Protein AF-Q94721-F1 (afdb_monomer_lite)

InterPro domains:
  IPR002895 Paramecium surface antigen [SM00639] (104-163)

Secondary structure (DSSP, 8-state):
-HHHHHHHHHHHTTS-------TT-----GGG--SHHHHHHTT-EEEPP-SSS--EEE---S--------GGGGS-HHHHTTSTTEEEETTEEEE---GGG---SSHHHHHHH-TTEEE-SSSEEE---GGGS-HHHHTTSBPTT-SSBPEEETTEEEPPPHHHHTTSS--

Organism: Paramecium tetraurelia (NCBI:txid5888)

Foldseek 3Di:
DPVVVVVVVVVVVVPPPPPPDDPVVLPPFQQPDQDPVVLVVSPWDWAPDDPPGRIGTGHPPDDDPPPPDPPQQPDDLVCLQLDPQWFQDPSGIDGDPFFQVAFDQAQVVSSSGHLQWGHPRTTIHGFAAQQPDFPVCQQPTAHRSGPHGFDDDPGGTHHDDPVRVVVVVPD

pLDDT: mean 81.47, std 16.0, range [34.72, 97.12]

Structure (mmCIF, N/CA/C/O backbone):
data_AF-Q94721-F1
#
_entry.id   AF-Q94721-F1
#
loop_
_atom_site.group_PDB
_atom_site.id
_atom_site.type_symbol
_atom_site.label_atom_id
_atom_site.label_alt_id
_atom_site.label_comp_id
_atom_site.label_asym_id
_atom_site.label_entity_id
_atom_site.label_seq_id
_atom_site.pdbx_PDB_ins_code
_atom_site.Cartn_x
_atom_site.Cartn_y
_atom_site.Cartn_z
_atom_site.occupancy
_atom_site.B_iso_or_equiv
_atom_site.auth_seq_id
_atom_site.auth_comp_id
_atom_site.auth_asym_id
_atom_site.auth_atom_id
_atom_site.pdbx_PDB_model_num
ATOM 1 N N . MET A 1 1 ? 2.576 -11.030 101.557 1.00 55.69 1 MET A N 1
ATOM 2 C CA . MET A 1 1 ? 2.086 -9.924 100.699 1.00 55.69 1 MET A CA 1
ATOM 3 C C . MET A 1 1 ? 2.673 -9.936 99.279 1.00 55.69 1 MET A C 1
ATOM 5 O O . MET A 1 1 ? 1.994 -9.484 98.377 1.00 55.69 1 MET A O 1
ATOM 9 N N . GLN A 1 2 ? 3.867 -10.503 99.051 1.00 60.81 2 GLN A N 1
ATOM 10 C CA . GLN A 1 2 ? 4.591 -10.482 97.762 1.00 60.81 2 GLN A CA 1
ATOM 11 C C . GLN A 1 2 ? 3.982 -11.358 96.637 1.00 60.81 2 GLN A C 1
ATOM 13 O O . GLN A 1 2 ? 3.992 -10.969 95.475 1.00 60.81 2 GLN A O 1
ATOM 18 N N . ILE A 1 3 ? 3.374 -12.507 96.967 1.00 69.31 3 ILE A N 1
ATOM 19 C CA . ILE A 1 3 ? 2.834 -13.464 95.970 1.00 69.31 3 ILE A CA 1
ATOM 20 C C . ILE A 1 3 ? 1.601 -12.922 95.220 1.00 69.31 3 ILE A C 1
ATOM 22 O O . ILE A 1 3 ? 1.417 -13.204 94.040 1.00 69.31 3 ILE A O 1
ATOM 26 N N . LYS A 1 4 ? 0.775 -12.093 95.876 1.00 63.53 4 LYS A N 1
ATOM 27 C CA . LYS A 1 4 ? -0.429 -11.497 95.266 1.00 63.53 4 LYS A CA 1
ATOM 28 C C . LYS A 1 4 ? -0.077 -10.467 94.185 1.00 63.53 4 LYS A C 1
ATOM 30 O O . LYS A 1 4 ? -0.755 -10.406 93.167 1.00 63.53 4 LYS A O 1
ATOM 35 N N . TYR A 1 5 ? 1.006 -9.710 94.382 1.00 71.44 5 TYR A N 1
ATOM 36 C CA . TYR A 1 5 ? 1.511 -8.759 93.387 1.00 71.44 5 TYR A CA 1
ATOM 37 C C . TYR A 1 5 ? 2.197 -9.468 92.213 1.00 71.44 5 TYR A C 1
ATOM 39 O O . TYR A 1 5 ? 2.009 -9.053 91.077 1.00 71.44 5 TYR A O 1
ATOM 47 N N . LEU A 1 6 ? 2.896 -10.582 92.459 1.00 67.00 6 LEU A N 1
ATOM 48 C CA . LEU A 1 6 ? 3.470 -11.429 91.403 1.00 67.00 6 LEU A CA 1
ATOM 49 C C . LEU A 1 6 ? 2.401 -12.023 90.469 1.00 67.00 6 LEU A C 1
ATOM 51 O O . LEU A 1 6 ? 2.595 -12.026 89.257 1.00 67.00 6 LEU A O 1
ATOM 55 N N . LEU A 1 7 ? 1.255 -12.452 91.011 1.00 69.31 7 LEU A N 1
ATOM 56 C CA . LEU A 1 7 ? 0.124 -12.947 90.211 1.00 69.31 7 LEU A CA 1
ATOM 57 C C . LEU A 1 7 ? -0.613 -11.832 89.449 1.00 69.31 7 LEU A C 1
ATOM 59 O O . LEU A 1 7 ? -1.117 -12.060 88.354 1.00 69.31 7 LEU A O 1
ATOM 63 N N . LEU A 1 8 ? -0.671 -10.617 90.001 1.00 66.12 8 LEU A N 1
ATOM 64 C CA . LEU A 1 8 ? -1.240 -9.459 89.302 1.00 66.12 8 LEU A CA 1
ATOM 65 C C . LEU A 1 8 ? -0.346 -9.002 88.143 1.00 66.12 8 LEU A C 1
ATOM 67 O O . LEU A 1 8 ? -0.851 -8.708 87.063 1.00 66.12 8 LEU A O 1
ATOM 71 N N . ILE A 1 9 ? 0.975 -8.999 88.339 1.00 66.50 9 ILE A N 1
ATOM 72 C CA . ILE A 1 9 ? 1.941 -8.637 87.295 1.00 66.50 9 ILE A CA 1
ATOM 73 C C . ILE A 1 9 ? 1.925 -9.673 86.160 1.00 66.50 9 ILE A C 1
ATOM 75 O O . ILE A 1 9 ? 1.923 -9.279 84.995 1.00 66.50 9 ILE A O 1
ATOM 79 N N . SER A 1 10 ? 1.828 -10.976 86.460 1.00 65.12 10 SER A N 1
ATOM 80 C CA . SER A 1 10 ? 1.723 -12.007 85.416 1.00 65.12 10 SER A CA 1
ATOM 81 C C . SER A 1 10 ? 0.415 -11.923 84.621 1.00 65.12 10 SER A C 1
ATOM 83 O O . SER A 1 10 ? 0.432 -12.143 83.412 1.00 65.12 10 SER A O 1
ATOM 85 N N . LEU A 1 11 ? -0.699 -11.537 85.255 1.00 64.75 11 LEU A N 1
ATOM 86 C CA . LEU A 1 11 ? -1.979 -11.335 84.570 1.00 64.75 11 LEU A CA 1
ATOM 87 C C . LEU A 1 11 ? -1.938 -10.118 83.625 1.00 64.75 11 LEU A C 1
ATOM 89 O O . LEU A 1 11 ? -2.421 -10.200 82.498 1.00 64.75 11 LEU A O 1
ATOM 93 N N . LEU A 1 12 ? -1.292 -9.020 84.035 1.00 60.00 12 LEU A N 1
ATOM 94 C CA . LEU A 1 12 ? -1.123 -7.806 83.220 1.00 60.00 12 LEU A CA 1
ATOM 95 C C . LEU A 1 12 ? -0.243 -8.020 81.973 1.00 60.00 12 LEU A C 1
ATOM 97 O O . LEU A 1 12 ? -0.491 -7.402 80.939 1.00 60.00 12 LEU A O 1
ATOM 101 N N . LEU A 1 13 ? 0.737 -8.927 82.032 1.00 58.22 13 LEU A N 1
ATOM 102 C CA . LEU A 1 13 ? 1.619 -9.267 80.904 1.00 58.22 13 LEU A CA 1
ATOM 103 C C . LEU A 1 13 ? 0.941 -10.109 79.806 1.00 58.22 13 LEU A C 1
ATOM 105 O O . LEU A 1 13 ? 1.470 -10.195 78.702 1.00 58.22 13 LEU A O 1
ATOM 109 N N . THR A 1 14 ? -0.228 -10.704 80.067 1.00 57.22 14 THR A N 1
ATOM 110 C CA . THR A 1 14 ? -0.954 -11.501 79.054 1.00 57.22 14 THR A CA 1
ATOM 111 C C . THR A 1 14 ? -1.821 -10.670 78.101 1.00 57.22 14 THR A C 1
ATOM 113 O O . THR A 1 14 ? -2.282 -11.192 77.090 1.00 57.22 14 THR A O 1
ATOM 116 N N . ILE A 1 15 ? -2.013 -9.372 78.372 1.00 55.84 15 ILE A N 1
ATOM 117 C CA . ILE A 1 15 ? -2.955 -8.510 77.630 1.00 55.84 15 ILE A CA 1
ATOM 118 C C . ILE A 1 15 ? -2.287 -7.819 76.420 1.00 55.84 15 ILE A C 1
ATOM 120 O O . ILE A 1 15 ? -2.963 -7.239 75.578 1.00 55.84 15 ILE A O 1
ATOM 124 N N . THR A 1 16 ? -0.963 -7.910 76.260 1.00 51.28 16 THR A N 1
ATOM 125 C CA . THR A 1 16 ? -0.222 -7.236 75.173 1.00 51.28 16 THR A CA 1
ATOM 126 C C . THR A 1 16 ? 0.129 -8.146 73.994 1.00 51.28 16 THR A C 1
ATOM 128 O O . THR A 1 16 ? 1.121 -7.909 73.302 1.00 51.28 16 THR A O 1
ATOM 131 N N . GLN A 1 17 ? -0.690 -9.163 73.706 1.00 54.41 17 GLN A N 1
ATOM 132 C CA . GLN A 1 17 ? -0.606 -9.857 72.418 1.00 54.41 17 GLN A CA 1
ATOM 133 C C . GLN A 1 17 ? -1.115 -8.928 71.309 1.00 54.41 17 GLN A C 1
ATOM 135 O O . GLN A 1 17 ? -2.284 -8.912 70.941 1.00 54.41 17 GLN A O 1
ATOM 140 N N . GLN A 1 18 ? -0.208 -8.108 70.795 1.00 57.88 18 GLN A N 1
ATOM 141 C CA . GLN A 1 18 ? -0.384 -7.380 69.550 1.00 57.88 18 GLN A CA 1
ATOM 142 C C . GLN A 1 18 ? -0.395 -8.410 68.419 1.00 57.88 18 GLN A C 1
ATOM 144 O O . GLN A 1 18 ? 0.633 -8.990 68.076 1.00 57.88 18 GLN A O 1
ATOM 149 N N . VAL A 1 19 ? -1.587 -8.676 67.884 1.00 59.78 19 VAL A N 1
ATOM 150 C CA . VAL A 1 19 ? -1.763 -9.495 66.686 1.00 59.78 19 VAL A CA 1
ATOM 151 C C . VAL A 1 19 ? -1.142 -8.720 65.528 1.00 59.78 19 VAL A C 1
ATOM 153 O O . VAL A 1 19 ? -1.705 -7.738 65.047 1.00 59.78 19 VAL A O 1
ATOM 156 N N . THR A 1 20 ? 0.051 -9.117 65.100 1.00 50.72 20 THR A N 1
ATOM 157 C CA . THR A 1 20 ? 0.644 -8.606 63.864 1.00 50.72 20 THR A CA 1
ATOM 158 C C . THR A 1 20 ? -0.099 -9.217 62.689 1.00 50.72 20 THR A C 1
ATOM 160 O O . THR A 1 20 ? 0.171 -10.352 62.306 1.00 50.72 20 THR A O 1
ATOM 163 N N . VAL A 1 21 ? -1.042 -8.459 62.132 1.00 52.16 21 VAL A N 1
ATOM 164 C CA . VAL A 1 21 ? -1.655 -8.762 60.837 1.00 52.16 21 VAL A CA 1
ATOM 165 C C . VAL A 1 21 ? -0.620 -8.437 59.767 1.00 52.16 21 VAL A C 1
ATOM 167 O O . VAL A 1 21 ? -0.226 -7.283 59.578 1.00 52.16 21 VAL A O 1
ATOM 170 N N . THR A 1 22 ? -0.110 -9.465 59.103 1.00 46.59 22 THR A N 1
ATOM 171 C CA . THR A 1 22 ? 0.775 -9.287 57.956 1.00 46.59 22 THR A CA 1
ATOM 172 C C . THR A 1 22 ? -0.020 -8.680 56.804 1.00 46.59 22 THR A C 1
ATOM 174 O O . THR A 1 22 ? -1.128 -9.109 56.517 1.00 46.59 22 THR A O 1
ATOM 177 N N . LYS A 1 23 ? 0.560 -7.720 56.071 1.00 48.09 23 LYS A N 1
ATOM 178 C CA . LYS A 1 23 ? -0.051 -7.065 54.889 1.00 48.09 23 LYS A CA 1
ATOM 179 C C . LYS A 1 23 ? -0.497 -8.045 53.779 1.00 48.09 23 LYS A C 1
ATOM 181 O O . LYS A 1 23 ? -1.114 -7.624 52.810 1.00 48.09 23 LYS A O 1
ATOM 186 N N . ASN A 1 24 ? -0.161 -9.329 53.914 1.00 50.28 24 ASN A N 1
ATOM 187 C CA . ASN A 1 24 ? -0.566 -10.409 53.025 1.00 50.28 24 ASN A CA 1
ATOM 188 C C . ASN A 1 24 ? -1.923 -11.039 53.388 1.00 50.28 24 ASN A C 1
ATOM 190 O O . ASN A 1 24 ? -2.438 -11.809 52.584 1.00 50.28 24 ASN A O 1
ATOM 194 N N . ASP A 1 25 ? -2.538 -10.664 54.516 1.00 53.41 25 ASP A N 1
ATOM 195 C CA . ASP A 1 25 ? -3.944 -10.957 54.844 1.00 53.41 25 ASP A CA 1
ATOM 196 C C . ASP A 1 25 ? -4.888 -10.049 54.035 1.00 53.41 25 ASP A C 1
ATOM 198 O O . ASP A 1 25 ? -5.835 -9.445 54.545 1.00 53.41 25 ASP A O 1
ATOM 202 N N . THR A 1 26 ? -4.586 -9.889 52.747 1.00 58.41 26 THR A N 1
ATOM 203 C CA . THR A 1 26 ? -5.463 -9.199 51.809 1.00 58.41 26 THR A CA 1
ATOM 204 C C . THR A 1 26 ? -6.780 -9.955 51.833 1.00 58.41 26 THR A C 1
ATOM 206 O O . THR A 1 26 ? -6.790 -11.169 51.628 1.00 58.41 26 THR A O 1
ATOM 209 N N . CYS A 1 27 ? -7.882 -9.262 52.120 1.00 61.66 27 CYS A N 1
ATOM 210 C CA . CYS A 1 27 ? -9.217 -9.832 52.000 1.00 61.66 27 CYS A CA 1
ATOM 211 C C . CYS A 1 27 ? -9.437 -10.228 50.536 1.00 61.66 27 CYS A C 1
ATOM 213 O O . CYS A 1 27 ? -9.893 -9.434 49.720 1.00 61.66 27 CYS A O 1
ATOM 215 N N . ASP A 1 28 ? -9.060 -11.460 50.205 1.00 68.75 28 ASP A N 1
ATOM 216 C CA . ASP A 1 28 ? -9.192 -12.044 48.873 1.00 68.75 28 ASP A CA 1
ATOM 217 C C . ASP A 1 28 ? -10.653 -12.432 48.582 1.00 68.75 28 ASP A C 1
ATOM 219 O O . ASP A 1 28 ? -11.024 -12.799 47.470 1.00 68.75 28 ASP A O 1
ATOM 223 N N . ASP A 1 29 ? -11.515 -12.313 49.586 1.00 79.62 29 ASP A N 1
ATOM 224 C CA . ASP A 1 29 ? -12.949 -12.466 49.458 1.00 79.62 29 ASP A CA 1
ATOM 225 C C . ASP A 1 29 ? -13.641 -11.098 49.489 1.00 79.62 29 ASP A C 1
ATOM 227 O O . ASP A 1 29 ? -13.966 -10.550 50.545 1.00 79.62 29 ASP A O 1
ATOM 231 N N . CYS A 1 30 ? -13.899 -10.556 48.296 1.00 81.00 30 CYS A N 1
ATOM 232 C CA . CYS A 1 30 ? -14.617 -9.296 48.120 1.00 81.00 30 CYS A CA 1
ATOM 233 C C . CYS A 1 30 ? -16.035 -9.315 48.721 1.00 81.00 30 CYS A C 1
ATOM 235 O O . CYS A 1 30 ? -16.592 -8.245 48.962 1.00 81.00 30 CYS A O 1
ATOM 237 N N . THR A 1 31 ? -16.628 -10.488 48.987 1.00 81.19 31 THR A N 1
ATOM 238 C CA . THR A 1 31 ? -17.995 -10.579 49.534 1.00 81.19 31 THR A CA 1
ATOM 239 C C . THR A 1 31 ? -18.101 -10.073 50.974 1.00 81.19 31 THR A C 1
ATOM 241 O O . THR A 1 31 ? -19.197 -9.766 51.445 1.00 81.19 31 THR A O 1
ATOM 244 N N . GLN A 1 32 ? -16.968 -9.918 51.665 1.00 82.25 32 GLN A N 1
ATOM 245 C CA . GLN A 1 32 ? -16.925 -9.402 53.032 1.00 82.25 32 GLN A CA 1
ATOM 246 C C . GLN A 1 32 ? -17.096 -7.876 53.108 1.00 82.25 32 GLN A C 1
ATOM 248 O O . GLN A 1 32 ? -17.463 -7.348 54.162 1.00 82.25 32 GLN A O 1
ATOM 253 N N . PHE A 1 33 ? -16.885 -7.150 52.004 1.00 84.12 33 PHE A N 1
ATOM 254 C CA . PHE A 1 33 ? -17.029 -5.696 51.984 1.00 84.12 33 PHE A CA 1
ATOM 255 C C . PHE A 1 33 ? -18.498 -5.279 51.888 1.00 84.12 33 PHE A C 1
ATOM 257 O O . PHE A 1 33 ? -19.177 -5.512 50.889 1.00 84.12 33 PHE A O 1
ATOM 264 N N . LYS A 1 34 ? -18.974 -4.589 52.929 1.00 83.94 34 LYS A N 1
ATOM 265 C CA . LYS A 1 34 ? -20.341 -4.041 53.015 1.00 83.94 34 LYS A CA 1
ATOM 266 C C . LYS A 1 34 ? -20.431 -2.558 52.648 1.00 83.94 34 LYS A C 1
ATOM 268 O O . LYS A 1 34 ? -21.508 -1.974 52.737 1.00 83.94 34 LYS A O 1
ATOM 273 N N . SER A 1 35 ? -19.312 -1.944 52.264 1.00 85.06 35 SER A N 1
ATOM 274 C CA . SER A 1 35 ? -19.231 -0.536 51.883 1.00 85.06 35 SER A CA 1
ATOM 275 C C . SER A 1 35 ? -18.633 -0.383 50.479 1.00 85.06 35 SER A C 1
ATOM 277 O O . SER A 1 35 ? -17.740 -1.132 50.073 1.00 85.06 35 SER A O 1
ATOM 279 N N . SER A 1 36 ? -19.115 0.620 49.738 1.00 83.94 36 SER A N 1
ATOM 280 C CA . SER A 1 36 ? -18.619 0.931 48.391 1.00 83.94 36 SER A CA 1
ATOM 281 C C . SER A 1 36 ? -17.166 1.412 48.404 1.00 83.94 36 SER A C 1
ATOM 283 O O . SER A 1 36 ? -16.405 1.091 47.491 1.00 83.94 36 SER A O 1
ATOM 285 N N . SER A 1 37 ? -16.764 2.165 49.435 1.00 84.12 37 SER A N 1
ATOM 286 C CA . SER A 1 37 ? -15.400 2.694 49.546 1.00 84.12 37 SER A CA 1
ATOM 287 C C . SER A 1 37 ? -14.381 1.581 49.747 1.00 84.12 37 SER A C 1
ATOM 289 O O . SER A 1 37 ? -13.359 1.563 49.061 1.00 84.12 37 SER A O 1
ATOM 291 N N . ASP A 1 38 ? -14.676 0.635 50.638 1.00 82.75 38 ASP A N 1
ATOM 292 C CA . ASP A 1 38 ? -13.752 -0.453 50.950 1.00 82.75 38 ASP A CA 1
ATOM 293 C C . ASP A 1 38 ? -13.674 -1.406 49.758 1.00 82.75 38 ASP A C 1
ATOM 295 O O . ASP A 1 38 ? -12.585 -1.706 49.283 1.00 82.75 38 ASP A O 1
ATOM 299 N N . CYS A 1 39 ? -14.820 -1.750 49.162 1.00 84.12 39 CYS A N 1
ATOM 300 C CA . CYS A 1 39 ? -14.877 -2.583 47.962 1.00 84.12 39 CYS A CA 1
ATOM 301 C C . CYS A 1 39 ? -13.962 -2.067 46.833 1.00 84.12 39 CYS A C 1
ATOM 303 O O . CYS A 1 39 ? -13.171 -2.820 46.263 1.00 84.12 39 CYS A O 1
ATOM 305 N N . LYS A 1 40 ? -14.017 -0.760 46.546 1.00 84.00 40 LYS A N 1
ATOM 306 C CA . LYS A 1 40 ? -13.194 -0.133 45.499 1.00 84.00 40 LYS A CA 1
ATOM 307 C C . LYS A 1 40 ? -11.713 -0.060 45.878 1.00 84.00 40 LYS A C 1
ATOM 309 O O . LYS A 1 40 ? -10.858 -0.220 45.011 1.00 84.00 40 LYS A O 1
ATOM 314 N N . SER A 1 41 ? -11.405 0.150 47.158 1.00 81.50 41 SER A N 1
ATOM 315 C CA . SER A 1 41 ? -10.026 0.282 47.655 1.00 81.50 41 SER A CA 1
ATOM 316 C C . SER A 1 41 ? -9.221 -1.018 47.547 1.00 81.50 41 SER A C 1
ATOM 318 O O . SER A 1 41 ? -7.997 -0.971 47.458 1.00 81.50 41 SER A O 1
ATOM 320 N N . PHE A 1 42 ? -9.904 -2.165 47.504 1.00 77.94 42 PHE A N 1
ATOM 321 C CA . PHE A 1 42 ? -9.299 -3.493 47.369 1.00 77.94 42 PHE A CA 1
ATOM 322 C C . PHE A 1 42 ? -9.436 -4.092 45.955 1.00 77.94 42 PHE A C 1
ATOM 324 O O . PHE A 1 42 ? -9.221 -5.286 45.766 1.00 77.94 42 PHE A O 1
ATOM 331 N N . GLY A 1 43 ? -9.760 -3.275 44.942 1.00 75.19 43 GLY A N 1
ATOM 332 C CA . GLY A 1 43 ? -9.785 -3.707 43.535 1.00 75.19 43 GLY A CA 1
ATOM 333 C C . GLY A 1 43 ? -10.976 -4.596 43.153 1.00 75.19 43 GLY A C 1
ATOM 334 O O . GLY A 1 43 ? -10.937 -5.268 42.122 1.00 75.19 43 GLY A O 1
ATOM 335 N N . CYS A 1 44 ? -12.032 -4.604 43.968 1.00 85.62 44 CYS A N 1
ATOM 336 C CA . CYS A 1 44 ? -13.283 -5.311 43.710 1.00 85.62 44 CYS A CA 1
ATOM 337 C C . CYS A 1 44 ? -14.306 -4.402 42.999 1.00 85.62 44 CYS A C 1
ATOM 339 O O . CYS A 1 44 ? -14.146 -3.180 42.932 1.00 85.62 44 CYS A O 1
ATOM 341 N N . THR A 1 45 ? -15.403 -4.989 42.510 1.00 86.56 45 THR A N 1
ATOM 342 C CA . THR A 1 45 ? -16.505 -4.246 41.877 1.00 86.56 45 THR A CA 1
ATOM 343 C C . THR A 1 45 ? -17.705 -4.138 42.820 1.00 86.56 45 THR A C 1
ATOM 345 O O . THR A 1 45 ? -18.177 -5.143 43.355 1.00 86.56 45 THR A O 1
ATOM 348 N N . TRP A 1 46 ? -18.213 -2.913 43.006 1.00 87.06 46 TRP A N 1
ATOM 349 C CA . TRP A 1 46 ? -19.398 -2.617 43.820 1.00 87.06 46 TRP A CA 1
ATOM 350 C C . TRP A 1 46 ? -20.668 -2.591 42.964 1.00 87.06 46 TRP A C 1
ATOM 352 O O . TRP A 1 46 ? -20.726 -1.882 41.960 1.00 87.06 46 TRP A O 1
ATOM 362 N N . THR A 1 47 ? -21.696 -3.314 43.398 1.00 87.00 47 THR A N 1
ATOM 363 C CA . THR A 1 47 ? -23.056 -3.273 42.851 1.00 87.00 47 THR A CA 1
ATOM 364 C C . THR A 1 47 ? -23.927 -2.426 43.770 1.00 87.00 47 THR A C 1
ATOM 366 O O . THR A 1 47 ? -24.021 -2.699 44.968 1.00 87.00 47 THR A O 1
ATOM 369 N N . GLU A 1 48 ? -24.560 -1.387 43.223 1.00 84.31 48 GLU A N 1
ATOM 370 C CA . GLU A 1 48 ? -25.370 -0.461 44.016 1.00 84.31 48 GLU A CA 1
ATOM 371 C C . GLU A 1 48 ? -26.640 -1.108 44.580 1.00 84.31 48 GLU A C 1
ATOM 373 O O . GLU A 1 48 ? -27.223 -2.031 44.008 1.00 84.31 48 GLU A O 1
ATOM 378 N N . LYS A 1 49 ? -27.089 -0.577 45.719 1.00 82.38 49 LYS A N 1
ATOM 379 C CA . LYS A 1 49 ? -28.347 -0.966 46.358 1.00 82.38 49 LYS A CA 1
ATOM 380 C C . LYS A 1 49 ? -29.531 -0.619 45.446 1.00 82.38 49 LYS A C 1
ATOM 382 O O . LYS A 1 49 ? -29.638 0.511 44.976 1.00 82.38 49 LYS A O 1
ATOM 387 N N . THR A 1 50 ? -30.474 -1.546 45.286 1.00 74.88 50 THR A N 1
ATOM 388 C CA . THR A 1 50 ? -31.793 -1.256 44.697 1.00 74.88 50 THR A CA 1
ATOM 389 C C . THR A 1 50 ? -32.857 -1.128 45.796 1.00 74.88 50 THR A C 1
ATOM 391 O O . THR A 1 50 ? -32.583 -1.313 46.984 1.00 74.88 50 THR A O 1
ATOM 394 N N . THR A 1 51 ? -34.107 -0.835 45.433 1.00 66.88 51 THR A N 1
ATOM 395 C CA . THR A 1 51 ? -35.233 -0.792 46.387 1.00 66.88 51 THR A CA 1
ATOM 396 C C . THR A 1 51 ? -35.497 -2.131 47.088 1.00 66.88 51 THR A C 1
ATOM 398 O O . THR A 1 51 ? -36.123 -2.137 48.144 1.00 66.88 51 THR A O 1
ATOM 401 N N . THR A 1 52 ? -35.001 -3.249 46.546 1.00 66.38 52 THR A N 1
ATOM 402 C CA . THR A 1 52 ? -35.258 -4.613 47.048 1.00 66.38 52 THR A CA 1
ATOM 403 C C . THR A 1 52 ? -33.998 -5.413 47.387 1.00 66.38 52 THR A C 1
ATOM 405 O O . THR A 1 52 ? -34.100 -6.460 48.020 1.00 66.38 52 THR A O 1
ATOM 408 N N . THR A 1 53 ? -32.804 -4.933 47.033 1.00 67.00 53 THR A N 1
ATOM 409 C CA . THR A 1 53 ? -31.531 -5.632 47.287 1.00 67.00 53 THR A CA 1
ATOM 410 C C . THR A 1 53 ? -30.496 -4.691 47.884 1.00 67.00 53 THR A C 1
ATOM 412 O O . THR A 1 53 ? -30.323 -3.575 47.404 1.00 67.00 53 THR A O 1
ATOM 415 N N . GLN A 1 54 ? -29.803 -5.141 48.936 1.00 75.81 54 GLN A N 1
ATOM 416 C CA . GLN A 1 54 ? -28.648 -4.432 49.499 1.00 75.81 54 GLN A CA 1
ATOM 417 C C . GLN A 1 54 ? -27.507 -4.381 48.470 1.00 75.81 54 GLN A C 1
ATOM 419 O O . GLN A 1 54 ? -27.377 -5.295 47.659 1.00 75.81 54 GLN A O 1
ATOM 424 N N . GLY A 1 55 ? -26.699 -3.316 48.502 1.00 82.38 55 GLY A N 1
ATOM 425 C CA . GLY A 1 55 ? -25.503 -3.230 47.662 1.00 82.38 55 GLY A CA 1
ATOM 426 C C . GLY A 1 55 ? -24.507 -4.331 48.030 1.00 82.38 55 GLY A C 1
ATOM 427 O O . GLY A 1 55 ? -24.430 -4.729 49.195 1.00 82.38 55 GLY A O 1
ATOM 428 N N . SER A 1 56 ? -23.783 -4.846 47.044 1.00 86.62 56 SER A N 1
ATOM 429 C CA . SER A 1 56 ? -22.897 -5.999 47.214 1.00 86.62 56 SER A CA 1
ATOM 430 C C . SER A 1 56 ? -21.564 -5.793 46.506 1.00 86.62 56 SER A C 1
ATOM 432 O O . SER A 1 56 ? -21.476 -5.114 45.484 1.00 86.62 56 SER A O 1
ATOM 434 N N . CYS A 1 57 ? -20.509 -6.383 47.060 1.00 87.25 57 CYS A N 1
ATOM 435 C CA . CYS A 1 57 ? -19.166 -6.340 46.503 1.00 87.25 57 CYS A CA 1
ATOM 436 C C . CYS A 1 57 ? -18.755 -7.729 46.008 1.00 87.25 57 CYS A C 1
ATOM 438 O O . CYS A 1 57 ? -18.997 -8.729 46.685 1.00 87.25 57 CYS A O 1
ATOM 440 N N . ALA A 1 58 ? -18.131 -7.802 44.834 1.00 85.50 58 ALA A N 1
ATOM 441 C CA . ALA A 1 58 ? -17.661 -9.060 44.263 1.00 85.50 58 ALA A CA 1
ATOM 442 C C . ALA A 1 58 ? -16.322 -8.888 43.541 1.00 85.50 58 ALA A C 1
ATOM 444 O O . ALA A 1 58 ? -15.987 -7.807 43.046 1.00 85.50 58 ALA A O 1
ATOM 445 N N . LYS A 1 59 ? -15.560 -9.985 43.458 1.00 80.38 59 LYS A N 1
ATOM 446 C CA . LYS A 1 59 ? -14.391 -10.058 42.581 1.00 80.38 59 LYS A CA 1
ATOM 447 C C . LYS A 1 59 ? -14.839 -9.900 41.138 1.00 80.38 59 LYS A C 1
ATOM 449 O O . LYS A 1 59 ? -15.843 -10.476 40.723 1.00 80.38 59 LYS A O 1
ATOM 454 N N . THR A 1 60 ? -14.051 -9.170 40.365 1.00 66.44 60 THR A N 1
ATOM 455 C CA . THR A 1 60 ? -14.217 -9.086 38.918 1.00 66.44 60 THR A CA 1
ATOM 456 C C . THR A 1 60 ? -13.894 -10.455 38.313 1.00 66.44 60 THR A C 1
ATOM 458 O O . THR A 1 60 ? -12.732 -10.804 38.136 1.00 66.44 60 THR A O 1
ATOM 461 N N . THR A 1 61 ? -14.917 -11.271 38.052 1.00 61.22 61 THR A N 1
ATOM 462 C CA . THR A 1 61 ? -14.771 -12.609 37.445 1.00 61.22 61 THR A CA 1
ATOM 463 C C . THR A 1 61 ? -14.630 -12.555 35.929 1.00 61.22 61 THR A C 1
ATOM 465 O O . THR A 1 61 ? -14.226 -13.538 35.310 1.00 61.22 61 THR A O 1
ATOM 468 N N . THR A 1 62 ? -14.925 -11.404 35.330 1.00 55.25 62 THR A N 1
ATOM 469 C CA . THR A 1 62 ? -14.817 -11.182 33.894 1.00 55.25 62 THR A CA 1
ATOM 470 C C . THR A 1 62 ? -13.579 -10.333 33.633 1.00 55.25 62 THR A C 1
ATOM 472 O O . THR A 1 62 ? -13.590 -9.148 33.973 1.00 55.25 62 THR A O 1
ATOM 475 N N . PRO A 1 63 ? -12.509 -10.886 33.031 1.00 57.53 63 PRO A N 1
ATOM 476 C CA . PRO A 1 63 ? -11.470 -10.051 32.448 1.00 57.53 63 PRO A CA 1
ATOM 477 C C . PRO A 1 63 ? -12.148 -8.985 31.578 1.00 57.53 63 PRO A C 1
ATOM 479 O O . PRO A 1 63 ? -13.116 -9.322 30.882 1.00 57.53 63 PRO A O 1
ATOM 482 N N . PRO A 1 64 ? -11.703 -7.715 31.607 1.00 58.34 64 PRO A N 1
ATOM 483 C CA . PRO A 1 64 ? -12.196 -6.739 30.647 1.00 58.34 64 PRO A CA 1
ATOM 484 C C . PRO A 1 64 ? -12.066 -7.354 29.247 1.00 58.34 64 PRO A C 1
ATOM 486 O O . PRO A 1 64 ? -11.067 -8.039 28.999 1.00 58.34 64 PRO A O 1
ATOM 489 N N . PRO A 1 65 ? -13.057 -7.182 28.352 1.00 54.44 65 PRO A N 1
ATOM 490 C CA . PRO A 1 65 ? -12.944 -7.698 27.000 1.00 54.44 65 PRO A CA 1
ATOM 491 C C . PRO A 1 65 ? -11.653 -7.137 26.414 1.00 54.44 65 PRO A C 1
ATOM 493 O O . PRO A 1 65 ? -11.526 -5.931 26.204 1.00 54.44 65 PRO A O 1
ATOM 496 N N . ILE A 1 66 ? -10.666 -8.011 26.217 1.00 54.16 66 ILE A N 1
ATOM 497 C CA . ILE A 1 66 ? -9.450 -7.648 25.511 1.00 54.16 66 ILE A CA 1
ATOM 498 C C . ILE A 1 66 ? -9.926 -7.397 24.088 1.00 54.16 66 ILE A C 1
ATOM 500 O O . ILE A 1 66 ? -10.215 -8.333 23.344 1.00 54.16 66 ILE A O 1
ATOM 504 N N . ALA A 1 67 ? -10.083 -6.126 23.730 1.00 56.41 67 ALA A N 1
ATOM 505 C CA . ALA A 1 67 ? -10.246 -5.740 22.347 1.00 56.41 67 ALA A CA 1
ATOM 506 C C . ALA A 1 67 ? -8.929 -6.100 21.655 1.00 56.41 67 ALA A C 1
ATOM 508 O O . ALA A 1 67 ? -7.954 -5.355 21.731 1.00 56.41 67 ALA A O 1
ATOM 509 N N . ILE A 1 68 ? -8.868 -7.287 21.050 1.00 59.44 68 ILE A N 1
ATOM 510 C CA . ILE A 1 68 ? -7.752 -7.669 20.191 1.00 59.44 68 ILE A CA 1
ATOM 511 C C . ILE A 1 68 ? -7.928 -6.874 18.900 1.00 59.44 68 ILE A C 1
ATOM 513 O O . ILE A 1 68 ? -8.507 -7.355 17.928 1.00 59.44 68 ILE A O 1
ATOM 517 N N . THR A 1 69 ? -7.493 -5.619 18.915 1.00 63.81 69 THR A N 1
ATOM 518 C CA . THR A 1 69 ? -7.373 -4.813 17.706 1.00 63.81 69 THR A CA 1
ATOM 519 C C . THR A 1 69 ? -6.251 -5.408 16.869 1.00 63.81 69 THR A C 1
ATOM 521 O O . THR A 1 69 ? -5.115 -5.561 17.329 1.00 63.81 69 THR A O 1
ATOM 524 N N . ARG A 1 70 ? -6.557 -5.808 15.631 1.00 82.06 70 ARG A N 1
ATOM 525 C CA . ARG A 1 70 ? -5.501 -6.276 14.727 1.00 82.06 70 ARG A CA 1
ATOM 526 C C . ARG A 1 70 ? -4.658 -5.069 14.340 1.00 82.06 70 ARG A C 1
ATOM 528 O O . ARG A 1 70 ? -5.208 -4.030 14.001 1.00 82.06 70 ARG A O 1
ATOM 535 N N . TYR A 1 71 ? -3.336 -5.220 14.337 1.00 90.75 71 TYR A N 1
ATOM 536 C CA . TYR A 1 71 ? -2.384 -4.138 14.049 1.00 90.75 71 TYR A CA 1
ATOM 537 C C . TYR A 1 71 ? -2.780 -3.252 12.851 1.00 90.75 71 TYR A C 1
ATOM 539 O O . TYR A 1 71 ? -2.779 -2.033 12.962 1.00 90.75 71 TYR A O 1
ATOM 547 N N . CYS A 1 72 ? -3.181 -3.841 11.721 1.00 93.69 72 CYS A N 1
ATOM 548 C CA . CYS A 1 72 ? -3.548 -3.060 10.536 1.00 93.69 72 CYS A CA 1
ATOM 549 C C . CYS A 1 72 ? -4.847 -2.256 10.699 1.00 93.69 72 CYS A C 1
ATOM 551 O O . CYS A 1 72 ? -4.986 -1.210 10.078 1.00 93.69 72 CYS A O 1
ATOM 553 N N . GLU A 1 73 ? -5.770 -2.680 11.562 1.00 91.12 73 GLU A N 1
ATOM 554 C CA . GLU A 1 73 ? -7.025 -1.958 11.818 1.00 91.12 73 GLU A CA 1
ATOM 555 C C . GLU A 1 73 ? -6.786 -0.643 12.579 1.00 91.12 73 GLU A C 1
ATOM 557 O O . GLU A 1 73 ? -7.632 0.246 12.546 1.00 91.12 73 GLU A O 1
ATOM 562 N N . THR A 1 74 ? -5.628 -0.489 13.234 1.00 92.31 74 THR A N 1
ATOM 563 C CA . THR A 1 74 ? -5.238 0.759 13.908 1.00 92.31 74 THR A CA 1
ATOM 564 C C . THR A 1 74 ? -4.498 1.734 12.989 1.00 92.31 74 THR A C 1
ATOM 566 O O . THR A 1 74 ? -4.128 2.821 13.425 1.00 92.31 74 THR A O 1
ATOM 569 N N . ILE A 1 75 ? -4.223 1.350 11.740 1.00 94.25 75 ILE A N 1
ATOM 570 C CA . ILE A 1 75 ? -3.484 2.173 10.780 1.00 94.25 75 ILE A CA 1
ATOM 571 C C . ILE A 1 75 ? -4.462 3.048 10.000 1.00 94.25 75 ILE A C 1
ATOM 573 O O . ILE A 1 75 ? -5.459 2.568 9.462 1.00 94.25 75 ILE A O 1
ATOM 577 N N . GLU A 1 76 ? -4.148 4.339 9.884 1.00 94.50 76 GLU A N 1
ATOM 578 C CA . GLU A 1 76 ? -4.915 5.241 9.029 1.00 94.50 76 GLU A CA 1
ATOM 579 C C . GLU A 1 76 ? -4.934 4.746 7.579 1.00 94.50 76 GLU A C 1
ATOM 581 O O . GLU A 1 76 ? -3.915 4.338 7.016 1.00 94.50 76 GLU A O 1
ATOM 586 N N . THR A 1 77 ? -6.099 4.847 6.942 1.00 92.94 77 THR A N 1
ATOM 587 C CA . THR A 1 77 ? -6.329 4.354 5.573 1.00 92.94 77 THR A CA 1
ATOM 588 C C . THR A 1 77 ? -5.307 4.910 4.570 1.00 92.94 77 THR A C 1
ATOM 590 O O . THR A 1 77 ? -4.834 4.188 3.696 1.00 92.94 77 THR A O 1
ATOM 593 N N . THR A 1 78 ? -4.898 6.170 4.743 1.00 94.06 78 THR A N 1
ATOM 594 C CA . THR A 1 78 ? -3.898 6.883 3.924 1.00 94.06 78 THR A CA 1
ATOM 595 C C . THR A 1 78 ? -2.484 6.301 4.020 1.00 94.06 78 THR A C 1
ATOM 597 O O . THR A 1 78 ? -1.692 6.436 3.083 1.00 94.06 78 THR A O 1
ATOM 600 N N . ASN A 1 79 ? -2.163 5.649 5.138 1.00 94.81 79 ASN A N 1
ATOM 601 C CA . ASN A 1 79 ? -0.861 5.044 5.405 1.00 94.81 79 ASN A CA 1
ATOM 602 C C . ASN A 1 79 ? -0.868 3.528 5.205 1.00 94.81 79 ASN A C 1
ATOM 604 O O . ASN A 1 79 ? 0.197 2.940 5.055 1.00 94.81 79 ASN A O 1
ATOM 608 N N . CYS A 1 80 ? -2.043 2.900 5.130 1.00 95.62 80 CYS A N 1
ATOM 609 C CA . CYS A 1 80 ? -2.183 1.450 5.068 1.00 95.62 80 CYS A CA 1
ATOM 610 C C . CYS A 1 80 ? -1.320 0.787 3.987 1.00 95.62 80 CYS A C 1
ATOM 612 O O . CYS A 1 80 ? -0.510 -0.084 4.292 1.00 95.62 80 CYS A O 1
ATOM 614 N N . ALA A 1 81 ? -1.430 1.253 2.739 1.00 95.06 81 ALA A N 1
ATOM 615 C CA . ALA A 1 81 ? -0.674 0.697 1.620 1.00 95.06 81 ALA A CA 1
ATOM 616 C C . ALA A 1 81 ? 0.844 0.911 1.748 1.00 95.06 81 ALA A C 1
ATOM 618 O O . ALA A 1 81 ? 1.610 0.247 1.062 1.00 95.06 81 ALA A O 1
ATOM 619 N N . LYS A 1 82 ? 1.293 1.826 2.617 1.00 93.88 82 LYS A N 1
ATOM 620 C CA . LYS A 1 82 ? 2.707 2.123 2.905 1.00 93.88 82 LYS A CA 1
ATOM 621 C C . LYS A 1 82 ? 3.215 1.389 4.151 1.00 93.88 82 LYS A C 1
ATOM 623 O O . LYS A 1 82 ? 4.422 1.348 4.385 1.00 93.88 82 LYS A O 1
ATOM 628 N N . THR A 1 83 ? 2.320 0.804 4.942 1.00 94.19 83 THR A N 1
ATOM 629 C CA . THR A 1 83 ? 2.660 0.107 6.181 1.00 94.19 83 THR A CA 1
ATOM 630 C C . THR A 1 83 ? 3.013 -1.345 5.892 1.00 94.19 83 THR A C 1
ATOM 632 O O . THR A 1 83 ? 2.282 -2.075 5.226 1.00 94.19 83 THR A O 1
ATOM 635 N N . PHE A 1 84 ? 4.167 -1.775 6.401 1.00 92.56 84 PHE A N 1
ATOM 636 C CA . PHE A 1 84 ? 4.627 -3.151 6.243 1.00 92.56 84 PHE A CA 1
ATOM 637 C C . PHE A 1 84 ? 3.633 -4.140 6.867 1.00 92.56 84 PHE A C 1
ATOM 639 O O . PHE A 1 84 ? 3.169 -3.938 7.986 1.00 92.56 84 PHE A O 1
ATOM 646 N N . GLY A 1 85 ? 3.324 -5.216 6.142 1.00 92.25 85 GLY A N 1
ATOM 647 C CA . GLY A 1 85 ? 2.390 -6.244 6.605 1.00 92.25 85 GLY A CA 1
ATOM 648 C C . GLY A 1 85 ? 0.911 -5.855 6.518 1.00 92.25 85 GLY A C 1
ATOM 649 O O . GLY A 1 85 ? 0.067 -6.652 6.928 1.00 92.25 85 GLY A O 1
ATOM 650 N N . CYS A 1 86 ? 0.578 -4.689 5.955 1.00 95.62 86 CYS A N 1
ATOM 651 C CA . CYS A 1 86 ? -0.802 -4.250 5.761 1.00 95.62 86 CYS A CA 1
ATOM 652 C C . CYS A 1 86 ? -1.173 -4.082 4.282 1.00 95.62 86 CYS A C 1
ATOM 654 O O . CYS A 1 86 ? -0.321 -3.884 3.412 1.00 95.62 86 CYS A O 1
ATOM 656 N N . ALA A 1 87 ? -2.471 -4.209 4.014 1.00 96.31 87 ALA A N 1
ATOM 657 C CA . ALA A 1 87 ? -3.077 -4.116 2.697 1.00 96.31 87 ALA A CA 1
ATOM 658 C C . ALA A 1 87 ? -4.353 -3.279 2.750 1.00 96.31 87 ALA A C 1
ATOM 660 O O . ALA A 1 87 ? -5.234 -3.528 3.581 1.00 96.31 87 ALA A O 1
ATOM 661 N N . LEU A 1 88 ? -4.466 -2.318 1.836 1.00 97.00 88 LEU A N 1
ATOM 662 C CA . LEU A 1 88 ? -5.682 -1.542 1.649 1.00 97.00 88 LEU A CA 1
ATOM 663 C C . LEU A 1 88 ? -6.612 -2.271 0.677 1.00 97.00 88 LEU A C 1
ATOM 665 O O . LEU A 1 88 ? -6.353 -2.335 -0.523 1.00 97.00 88 LEU A O 1
ATOM 669 N N . VAL A 1 89 ? -7.710 -2.810 1.199 1.00 94.88 89 VAL A N 1
ATOM 670 C CA . VAL A 1 89 ? -8.697 -3.568 0.423 1.00 94.88 89 VAL A CA 1
ATOM 671 C C . VAL A 1 89 ? -10.069 -2.973 0.694 1.00 94.88 89 VAL A C 1
ATOM 673 O O . VAL A 1 89 ? -10.492 -2.892 1.844 1.00 94.88 89 VAL A O 1
ATOM 676 N N . GLU A 1 90 ? -10.746 -2.506 -0.358 1.00 92.31 90 GLU A N 1
ATOM 677 C CA . GLU A 1 90 ? -12.101 -1.929 -0.266 1.00 92.31 90 GLU A CA 1
ATOM 678 C C . GLU A 1 90 ? -12.222 -0.808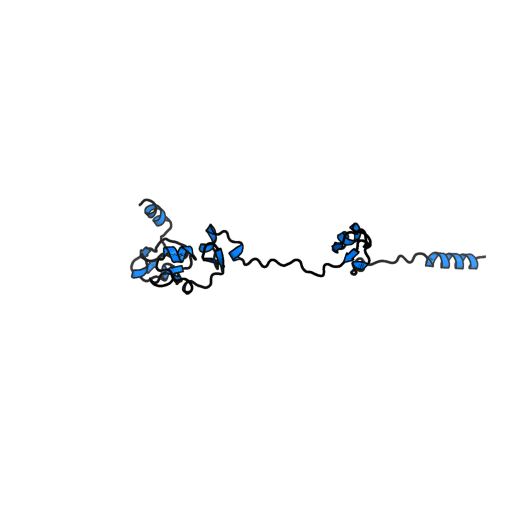 0.787 1.00 92.31 90 GLU A C 1
ATOM 680 O O . GLU A 1 90 ? -13.206 -0.703 1.518 1.00 92.31 90 GLU A O 1
ATOM 685 N N . GLY A 1 91 ? -11.184 0.027 0.901 1.00 92.50 91 GLY A N 1
ATOM 686 C CA . GLY A 1 91 ? -11.147 1.128 1.867 1.00 92.50 91 GLY A CA 1
ATOM 687 C C . GLY A 1 91 ? -10.858 0.705 3.311 1.00 92.50 91 GLY A C 1
ATOM 688 O O . GLY A 1 91 ? -10.895 1.550 4.201 1.00 92.50 91 GLY A O 1
ATOM 689 N N . LYS A 1 92 ? -10.552 -0.572 3.565 1.00 94.12 92 LYS A N 1
ATOM 690 C CA . LYS A 1 92 ? -10.188 -1.089 4.889 1.00 94.12 92 LYS A CA 1
ATOM 691 C C . LYS A 1 92 ? -8.725 -1.487 4.932 1.00 94.12 92 LYS A C 1
ATOM 693 O O . LYS A 1 92 ? -8.223 -2.145 4.020 1.00 94.12 92 LYS A O 1
ATOM 698 N N . CYS A 1 93 ? -8.058 -1.127 6.025 1.00 95.75 93 CYS A N 1
ATOM 699 C CA . CYS A 1 93 ? -6.709 -1.593 6.275 1.00 95.75 93 CYS A CA 1
ATOM 700 C C . CYS A 1 93 ? -6.733 -2.959 6.954 1.00 95.75 93 CYS A C 1
ATOM 702 O O . CYS A 1 93 ? -7.261 -3.122 8.052 1.00 95.75 93 CYS A O 1
ATOM 704 N N . THR A 1 94 ? -6.185 -3.954 6.270 1.00 94.25 94 THR A N 1
ATOM 705 C CA . THR A 1 94 ? -6.234 -5.357 6.683 1.00 94.25 94 THR A CA 1
ATOM 706 C C . THR A 1 94 ? -4.844 -5.973 6.647 1.00 94.25 94 THR A C 1
ATOM 708 O O . THR A 1 94 ? -3.892 -5.369 6.155 1.00 94.25 94 THR A O 1
ATOM 711 N N . HIS A 1 95 ? -4.707 -7.172 7.207 1.00 94.38 95 HIS A N 1
ATOM 712 C CA . HIS A 1 95 ? -3.450 -7.907 7.168 1.00 94.38 95 HIS A CA 1
ATOM 713 C C . HIS A 1 95 ? -3.097 -8.309 5.729 1.00 94.38 95 HIS A C 1
ATOM 715 O O . HIS A 1 95 ? -3.912 -8.896 5.020 1.00 94.38 95 HIS A O 1
ATOM 721 N N . PHE A 1 96 ? -1.861 -8.046 5.316 1.00 94.75 96 PHE A N 1
ATOM 722 C CA . PHE A 1 96 ? -1.369 -8.385 3.987 1.00 94.75 96 PHE A CA 1
ATOM 723 C C . PHE A 1 96 ? -1.123 -9.890 3.838 1.00 94.75 96 PHE A C 1
ATOM 725 O O . PHE A 1 96 ? -0.340 -10.484 4.573 1.00 94.75 96 PHE A O 1
ATOM 732 N N . THR A 1 97 ? -1.765 -10.512 2.851 1.00 92.38 97 THR A N 1
ATOM 733 C CA . THR A 1 97 ? -1.660 -11.957 2.576 1.00 92.38 97 THR A CA 1
ATOM 734 C C . THR A 1 97 ? -0.753 -12.298 1.388 1.00 92.38 97 THR A C 1
ATOM 736 O O . THR A 1 97 ? -0.746 -13.441 0.939 1.00 92.38 97 THR A O 1
ATOM 739 N N . GLY A 1 98 ? 0.012 -11.330 0.872 1.00 94.81 98 GLY A N 1
ATOM 740 C CA . GLY A 1 98 ? 0.833 -11.485 -0.333 1.00 94.81 98 GLY A CA 1
ATOM 741 C C . GLY A 1 98 ? 0.178 -10.903 -1.588 1.00 94.81 98 GLY A C 1
ATOM 742 O O . GLY A 1 98 ? -1.044 -10.820 -1.688 1.00 94.81 98 GLY A O 1
ATOM 743 N N . CYS A 1 99 ? 0.997 -10.490 -2.561 1.00 96.81 99 CYS A N 1
ATOM 744 C CA . CYS A 1 99 ? 0.515 -9.779 -3.748 1.00 96.81 99 CYS A CA 1
ATOM 745 C C . CYS A 1 99 ? -0.365 -10.637 -4.664 1.00 96.81 99 CYS A C 1
ATOM 747 O O . CYS A 1 99 ? -1.322 -10.125 -5.233 1.00 96.81 99 CYS A O 1
ATOM 749 N N . SER A 1 100 ? -0.102 -11.941 -4.762 1.00 95.62 100 SER A N 1
ATOM 750 C CA . SER A 1 100 ? -0.839 -12.855 -5.649 1.00 95.62 100 SER A CA 1
ATOM 751 C C . SER A 1 100 ? -2.327 -12.996 -5.316 1.00 95.62 100 SER A C 1
ATOM 753 O O . SER A 1 100 ? -3.086 -13.495 -6.145 1.00 95.62 100 SER A O 1
ATOM 755 N N . ALA A 1 101 ? -2.755 -12.542 -4.135 1.00 94.88 101 ALA A N 1
ATOM 756 C CA . ALA A 1 101 ? -4.156 -12.501 -3.731 1.00 94.88 101 ALA A CA 1
ATOM 757 C C . ALA A 1 101 ? -4.971 -11.413 -4.458 1.00 94.88 101 ALA A C 1
ATOM 759 O O . ALA A 1 101 ? -6.200 -11.433 -4.395 1.00 94.88 101 ALA A O 1
ATOM 760 N N . TYR A 1 102 ? -4.318 -10.464 -5.137 1.00 95.81 102 TYR A N 1
ATOM 761 C CA . TYR A 1 102 ? -4.976 -9.294 -5.713 1.00 95.81 102 TYR A CA 1
ATOM 762 C C . TYR A 1 102 ? -4.894 -9.284 -7.236 1.00 95.81 102 TYR A C 1
ATOM 764 O O . TYR A 1 102 ? -3.821 -9.178 -7.826 1.00 95.81 102 TYR A O 1
ATOM 772 N N . VAL A 1 103 ? -6.056 -9.315 -7.882 1.00 95.94 103 VAL A N 1
ATOM 773 C CA . VAL A 1 103 ? -6.161 -9.294 -9.343 1.00 95.94 103 VAL A CA 1
ATOM 774 C C . VAL A 1 103 ? -6.230 -7.845 -9.823 1.00 95.94 103 VAL A C 1
ATOM 776 O O . VAL A 1 103 ? -7.310 -7.268 -9.957 1.00 95.94 103 VAL A O 1
ATOM 779 N N . LYS A 1 104 ? -5.059 -7.240 -10.044 1.00 96.75 104 LYS A N 1
ATOM 780 C CA . LYS A 1 104 ? -4.912 -5.940 -10.713 1.00 96.75 104 LYS A CA 1
ATOM 781 C C . LYS A 1 104 ? -3.898 -6.034 -11.849 1.00 96.75 104 LYS A C 1
ATOM 783 O O . LYS A 1 104 ? -2.900 -6.751 -11.769 1.00 96.75 104 LYS A O 1
ATOM 788 N N . THR A 1 105 ? -4.158 -5.270 -12.900 1.00 96.06 105 THR A N 1
ATOM 789 C CA . THR A 1 105 ? -3.402 -5.305 -14.159 1.00 96.06 105 THR A CA 1
ATOM 790 C C . THR A 1 105 ? -2.477 -4.106 -14.341 1.00 96.06 105 THR A C 1
ATOM 792 O O . THR A 1 105 ? -1.746 -4.051 -15.324 1.00 96.06 105 THR A O 1
ATOM 795 N N . THR A 1 106 ? -2.477 -3.153 -13.403 1.00 95.44 106 THR A N 1
ATOM 796 C CA . THR A 1 106 ? -1.589 -1.985 -13.425 1.00 95.44 106 THR A CA 1
ATOM 797 C C . THR A 1 106 ? -0.709 -1.953 -12.177 1.00 95.44 106 THR A C 1
ATOM 799 O O . THR A 1 106 ? -1.112 -2.390 -11.096 1.00 95.44 106 THR A O 1
ATOM 802 N N . HIS A 1 107 ? 0.512 -1.426 -12.310 1.00 94.69 107 HIS A N 1
ATOM 803 C CA . HIS A 1 107 ? 1.420 -1.294 -11.169 1.00 94.69 107 HIS A CA 1
ATOM 804 C C . HIS A 1 107 ? 0.853 -0.358 -10.097 1.00 94.69 107 HIS A C 1
ATOM 806 O O . HIS A 1 107 ? 0.935 -0.680 -8.916 1.00 94.69 107 HIS A O 1
ATOM 812 N N . SER A 1 108 ? 0.239 0.760 -10.500 1.00 93.62 108 SER A N 1
ATOM 813 C CA . SER A 1 108 ? -0.357 1.730 -9.577 1.00 93.62 108 SER A CA 1
ATOM 814 C C . SER A 1 108 ? -1.472 1.116 -8.736 1.00 93.62 108 SER A C 1
ATOM 816 O O . SER A 1 108 ? -1.524 1.363 -7.534 1.00 93.62 108 SER A O 1
ATOM 818 N N . ASP A 1 109 ? -2.320 0.272 -9.328 1.00 95.50 109 ASP A N 1
ATOM 819 C CA . ASP A 1 109 ? -3.402 -0.383 -8.588 1.00 95.50 109 ASP A CA 1
ATOM 820 C C . ASP A 1 109 ? -2.868 -1.420 -7.596 1.00 95.50 109 ASP A C 1
ATOM 822 O O . ASP A 1 109 ? -3.384 -1.532 -6.486 1.00 95.50 109 ASP A O 1
ATOM 826 N N . CYS A 1 110 ? -1.817 -2.159 -7.964 1.00 96.19 110 CYS A N 1
ATOM 827 C CA . CYS A 1 110 ? -1.139 -3.062 -7.034 1.00 96.19 110 CYS A CA 1
ATOM 828 C C . CYS A 1 110 ? -0.493 -2.292 -5.872 1.00 96.19 110 CYS A C 1
ATOM 830 O O . CYS A 1 110 ? -0.639 -2.687 -4.714 1.00 96.19 110 CYS A O 1
ATOM 832 N N . GLN A 1 111 ? 0.160 -1.163 -6.161 1.00 94.56 111 GLN A N 1
ATOM 833 C CA . GLN A 1 111 ? 0.797 -0.318 -5.148 1.00 94.56 111 GLN A CA 1
ATOM 834 C C . GLN A 1 111 ? -0.204 0.396 -4.236 1.00 94.56 111 GLN A C 1
ATOM 836 O O . GLN A 1 111 ? 0.110 0.652 -3.074 1.00 94.56 111 GLN A O 1
ATOM 841 N N . ALA A 1 112 ? -1.413 0.680 -4.727 1.00 95.31 112 ALA A N 1
ATOM 842 C CA . ALA A 1 112 ? -2.501 1.218 -3.917 1.00 95.31 112 ALA A CA 1
ATOM 843 C C . ALA A 1 112 ? -3.003 0.220 -2.860 1.00 95.31 112 ALA A C 1
ATOM 845 O O . ALA A 1 112 ? -3.565 0.643 -1.853 1.00 95.31 112 ALA A O 1
ATOM 846 N N . ILE A 1 113 ? -2.784 -1.085 -3.064 1.00 96.44 113 ILE A N 1
ATOM 847 C CA . ILE A 1 113 ? -3.087 -2.128 -2.075 1.00 96.44 113 ILE A CA 1
ATOM 848 C C . ILE A 1 113 ? -1.934 -2.250 -1.084 1.00 96.44 113 ILE A C 1
ATOM 850 O O . ILE A 1 113 ? -2.142 -2.183 0.127 1.00 96.44 113 ILE A O 1
ATOM 854 N N . SER A 1 114 ? -0.716 -2.432 -1.591 1.00 95.62 114 SER A N 1
ATOM 855 C CA . SER A 1 114 ? 0.497 -2.490 -0.783 1.00 95.62 114 SER A CA 1
ATOM 856 C C . SER A 1 114 ? 1.699 -2.073 -1.618 1.00 95.62 114 SER A C 1
ATOM 858 O O . SER A 1 114 ? 1.877 -2.535 -2.745 1.00 95.62 114 SER A O 1
ATOM 860 N N . TYR A 1 115 ? 2.593 -1.278 -1.034 1.00 93.81 115 TYR A N 1
ATOM 861 C CA . TYR A 1 115 ? 3.850 -0.853 -1.651 1.00 93.81 115 TYR A CA 1
ATOM 862 C C . TYR A 1 115 ? 4.757 -2.027 -2.045 1.00 93.81 115 TYR A C 1
ATOM 864 O O . TYR A 1 115 ? 5.728 -1.845 -2.782 1.00 93.81 115 TYR A O 1
ATOM 872 N N . MET A 1 116 ? 4.473 -3.213 -1.502 1.00 94.88 116 MET A N 1
ATOM 873 C CA . MET A 1 116 ? 5.176 -4.456 -1.785 1.00 94.88 116 MET A CA 1
ATOM 874 C C . MET A 1 116 ? 4.775 -5.074 -3.125 1.00 94.88 116 MET A C 1
ATOM 876 O O . MET A 1 116 ? 5.380 -6.070 -3.510 1.00 94.88 116 MET A O 1
ATOM 880 N N . CYS A 1 117 ? 3.785 -4.520 -3.832 1.00 96.25 117 CYS A N 1
ATOM 881 C CA . CYS A 1 117 ? 3.197 -5.142 -5.011 1.00 96.25 117 CYS A CA 1
ATOM 882 C C . CYS A 1 117 ? 3.396 -4.346 -6.305 1.00 96.25 117 CYS A C 1
ATOM 884 O O . CYS A 1 117 ? 3.195 -3.137 -6.359 1.00 96.25 117 CYS A O 1
ATOM 886 N N . ILE A 1 118 ? 3.708 -5.075 -7.372 1.00 95.62 118 ILE A N 1
ATOM 887 C CA . 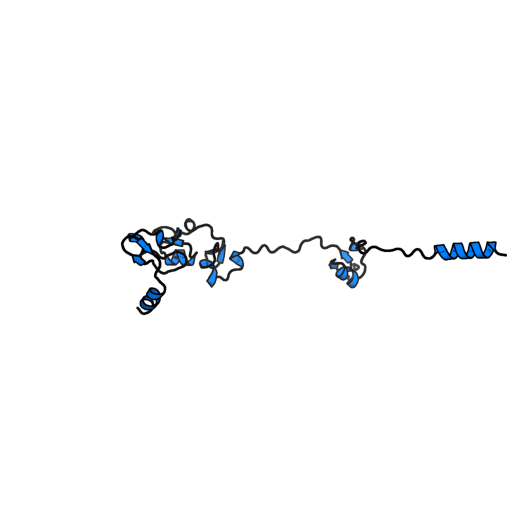ILE A 1 118 ? 3.685 -4.667 -8.786 1.00 95.62 118 ILE A CA 1
ATOM 888 C C . ILE A 1 118 ? 2.745 -5.607 -9.552 1.00 95.62 118 ILE A C 1
ATOM 890 O O . ILE A 1 118 ? 2.228 -6.545 -8.964 1.00 95.62 118 ILE A O 1
ATOM 894 N N . THR A 1 119 ? 2.515 -5.407 -10.850 1.00 96.00 119 THR A N 1
ATOM 895 C CA . THR A 1 119 ? 1.738 -6.345 -11.680 1.00 96.00 119 THR A CA 1
ATOM 896 C C . THR A 1 119 ? 2.646 -7.136 -12.622 1.00 96.00 119 THR A C 1
ATOM 898 O O . THR A 1 119 ? 3.704 -6.653 -13.020 1.00 96.00 119 THR A O 1
ATOM 901 N N . ASN A 1 120 ? 2.214 -8.337 -13.007 1.00 93.50 120 ASN A N 1
ATOM 902 C CA . ASN A 1 120 ? 2.753 -9.073 -14.157 1.00 93.50 120 ASN A CA 1
ATOM 903 C C . ASN A 1 120 ? 1.867 -8.932 -15.417 1.00 93.50 120 ASN A C 1
ATOM 905 O O . ASN A 1 120 ? 2.024 -9.693 -16.368 1.00 93.50 120 ASN A O 1
ATOM 909 N N . GLY A 1 121 ? 0.893 -8.015 -15.395 1.00 93.06 121 GLY A N 1
ATOM 910 C CA . GLY A 1 121 ? -0.101 -7.802 -16.451 1.00 93.06 121 GLY A CA 1
ATOM 911 C C . GLY A 1 121 ? -1.417 -8.560 -16.249 1.00 93.06 121 GLY A C 1
ATOM 912 O O . GLY A 1 121 ? -2.398 -8.257 -16.921 1.00 93.06 121 GLY A O 1
ATOM 913 N N . THR A 1 122 ? -1.480 -9.503 -15.304 1.00 95.12 122 THR A N 1
ATOM 914 C CA . THR A 1 122 ? -2.704 -10.275 -14.997 1.00 95.12 122 THR A CA 1
ATOM 915 C C . THR A 1 122 ? -3.086 -10.210 -13.522 1.00 95.12 122 THR A C 1
ATOM 917 O O . THR A 1 122 ? -4.256 -10.032 -13.191 1.00 95.12 122 THR A O 1
ATOM 920 N N . THR A 1 123 ? -2.104 -10.312 -12.631 1.00 96.88 123 THR A N 1
ATOM 921 C CA . THR A 1 123 ? -2.273 -10.253 -11.179 1.00 96.88 123 THR A CA 1
ATOM 922 C C . THR A 1 123 ? -1.140 -9.451 -10.551 1.00 96.88 123 THR A C 1
ATOM 924 O O . THR A 1 123 ? -0.111 -9.187 -11.190 1.00 96.88 123 THR A O 1
ATOM 927 N N . CYS A 1 124 ? -1.308 -9.071 -9.290 1.00 97.12 124 CYS A N 1
ATOM 928 C CA . CYS A 1 124 ? -0.223 -8.483 -8.532 1.00 97.12 124 CYS A CA 1
ATOM 929 C C . CYS A 1 124 ? 0.820 -9.548 -8.149 1.00 97.12 124 CYS A C 1
ATOM 931 O O . CYS A 1 124 ? 0.512 -10.682 -7.793 1.00 97.12 124 CYS A O 1
ATOM 933 N N . THR A 1 125 ? 2.088 -9.162 -8.196 1.00 96.75 125 THR A N 1
ATOM 934 C CA . THR A 1 125 ? 3.254 -9.940 -7.779 1.00 96.75 125 THR A CA 1
ATOM 935 C C . THR A 1 125 ? 4.161 -9.069 -6.913 1.00 96.75 125 THR A C 1
ATOM 937 O O . THR A 1 125 ? 3.978 -7.854 -6.836 1.00 96.75 125 THR A O 1
ATOM 940 N N . ASN A 1 126 ? 5.117 -9.682 -6.223 1.00 95.38 126 ASN A N 1
ATOM 941 C CA . ASN A 1 126 ? 6.013 -8.954 -5.333 1.00 95.38 126 ASN A CA 1
ATOM 942 C C . ASN A 1 126 ? 6.910 -8.003 -6.135 1.00 95.38 126 ASN A C 1
ATOM 944 O O . ASN A 1 126 ? 7.518 -8.396 -7.132 1.00 95.38 126 ASN A O 1
ATOM 948 N N . ALA A 1 127 ? 6.993 -6.757 -5.677 1.00 94.44 127 ALA A N 1
ATOM 949 C CA . ALA A 1 127 ? 7.970 -5.790 -6.143 1.00 94.44 127 ALA A CA 1
ATOM 950 C C . ALA A 1 127 ? 9.372 -6.236 -5.729 1.00 94.44 127 ALA A C 1
ATOM 952 O O . ALA A 1 127 ? 9.555 -6.855 -4.675 1.00 94.44 127 ALA A O 1
ATOM 953 N N . LEU A 1 128 ? 10.360 -5.885 -6.543 1.00 93.88 128 LEU A N 1
ATOM 954 C CA . LEU A 1 128 ? 11.761 -6.135 -6.247 1.00 93.88 128 LEU A CA 1
ATOM 955 C C . LEU A 1 128 ? 12.459 -4.815 -5.919 1.00 93.88 128 LEU A C 1
ATOM 957 O O . LEU A 1 128 ? 12.030 -3.728 -6.323 1.00 93.88 128 LEU A O 1
ATOM 961 N N . GLU A 1 129 ? 13.556 -4.921 -5.179 1.00 93.88 129 GLU A N 1
ATOM 962 C CA . GLU A 1 129 ? 14.571 -3.871 -5.186 1.00 93.88 129 GLU A CA 1
ATOM 963 C C . GLU A 1 129 ? 15.131 -3.734 -6.606 1.00 93.88 129 GLU A C 1
ATOM 965 O O . GLU A 1 129 ? 15.147 -4.710 -7.361 1.00 93.88 129 GLU A O 1
ATOM 970 N N . CYS A 1 130 ? 15.626 -2.550 -6.970 1.00 94.81 130 CYS A N 1
ATOM 971 C CA . CYS A 1 130 ? 16.051 -2.279 -8.345 1.00 94.81 130 CYS A CA 1
ATOM 972 C C . CYS A 1 130 ? 17.066 -3.289 -8.888 1.00 94.81 130 CYS A C 1
ATOM 974 O O . CYS A 1 130 ? 16.949 -3.717 -10.030 1.00 94.81 130 CYS A O 1
ATOM 976 N N . VAL A 1 131 ? 18.001 -3.737 -8.049 1.00 94.88 131 VAL A N 1
ATOM 977 C CA . VAL A 1 131 ? 19.012 -4.748 -8.402 1.00 94.88 131 VAL A CA 1
ATOM 978 C C . VAL A 1 131 ? 18.419 -6.099 -8.823 1.00 94.88 131 VAL A C 1
ATOM 980 O O . VAL A 1 131 ? 19.081 -6.877 -9.502 1.00 94.88 131 VAL A O 1
ATOM 983 N N . GLY A 1 132 ? 17.177 -6.390 -8.431 1.00 93.62 132 GLY A N 1
ATOM 984 C CA . GLY A 1 132 ? 16.475 -7.620 -8.788 1.00 93.62 132 GLY A CA 1
ATOM 985 C C . GLY A 1 132 ? 15.780 -7.577 -10.149 1.00 93.62 132 GLY A C 1
ATOM 986 O O . GLY A 1 132 ? 15.294 -8.615 -10.596 1.00 93.62 132 GLY A O 1
ATOM 987 N N . TYR A 1 133 ? 15.701 -6.416 -10.807 1.00 94.81 133 TYR A N 1
ATOM 988 C CA . TYR A 1 133 ? 15.030 -6.293 -12.098 1.00 94.81 133 TYR A CA 1
ATOM 989 C C . TYR A 1 133 ? 15.943 -6.615 -13.277 1.00 94.81 133 TYR A C 1
ATOM 991 O O . TYR A 1 133 ? 17.119 -6.253 -13.313 1.00 94.81 133 TYR A O 1
ATOM 999 N N . THR A 1 134 ? 15.347 -7.248 -14.287 1.00 94.12 134 THR A N 1
ATOM 1000 C CA . THR A 1 134 ? 15.953 -7.385 -15.615 1.00 94.12 134 THR A CA 1
ATOM 1001 C C . THR A 1 134 ? 16.073 -6.025 -16.304 1.00 94.12 134 THR A C 1
ATOM 1003 O O . THR A 1 134 ? 15.414 -5.048 -15.928 1.00 94.12 134 THR A O 1
ATOM 1006 N N . LYS A 1 135 ? 16.888 -5.965 -17.359 1.00 93.75 135 LYS A N 1
ATOM 1007 C CA . LYS A 1 135 ? 17.062 -4.761 -18.177 1.00 93.75 135 LYS A CA 1
ATOM 1008 C C . LYS A 1 135 ? 15.730 -4.258 -18.738 1.00 93.75 135 LYS A C 1
ATOM 1010 O O . LYS A 1 135 ? 15.475 -3.057 -18.729 1.00 93.75 135 LYS A O 1
ATOM 1015 N N . GLU A 1 136 ? 14.863 -5.173 -19.159 1.00 92.25 136 GLU A N 1
ATOM 1016 C CA . GLU A 1 136 ? 13.546 -4.882 -19.730 1.00 92.25 136 GLU A CA 1
ATOM 1017 C C . GLU A 1 136 ? 12.574 -4.313 -18.684 1.00 92.25 136 GLU A C 1
ATOM 1019 O O . GLU A 1 136 ? 11.724 -3.472 -18.990 1.00 92.25 136 GLU A O 1
ATOM 1024 N N . GLN A 1 137 ? 12.705 -4.755 -17.433 1.00 93.00 137 GLN A N 1
ATOM 1025 C CA . GLN A 1 137 ? 11.850 -4.326 -16.326 1.00 93.00 137 GLN A CA 1
ATOM 1026 C C . GLN A 1 137 ? 12.308 -3.014 -15.689 1.00 93.00 137 GLN A C 1
ATOM 1028 O O . GLN A 1 137 ? 11.480 -2.285 -15.145 1.00 93.00 137 GLN A O 1
ATOM 1033 N N . CYS A 1 138 ? 13.603 -2.705 -15.758 1.00 94.00 138 CYS A N 1
ATOM 1034 C CA . CYS A 1 138 ? 14.242 -1.666 -14.954 1.00 94.00 138 CYS A CA 1
ATOM 1035 C C . CYS A 1 138 ? 13.535 -0.299 -15.015 1.00 94.00 138 CYS A C 1
ATOM 1037 O O . CYS A 1 138 ? 13.198 0.292 -13.988 1.00 94.00 138 CYS A O 1
ATOM 1039 N N . GLU A 1 139 ? 13.250 0.179 -16.226 1.00 93.31 139 GLU A N 1
ATOM 1040 C CA . GLU A 1 139 ? 12.667 1.508 -16.464 1.00 93.31 139 GLU A CA 1
ATOM 1041 C C . GLU A 1 139 ? 11.156 1.451 -16.750 1.00 93.31 139 GLU A C 1
ATOM 1043 O O . GLU A 1 139 ? 10.508 2.457 -17.059 1.00 93.31 13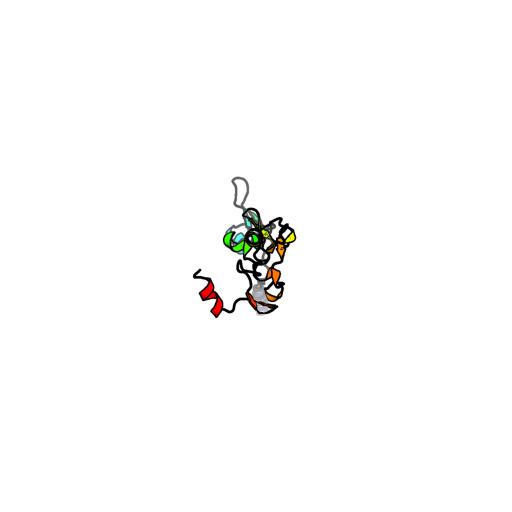9 GLU A O 1
ATOM 1048 N N . THR A 1 140 ? 10.557 0.265 -16.650 1.00 91.62 140 THR A N 1
ATOM 1049 C CA . THR A 1 140 ? 9.130 0.030 -16.918 1.00 91.62 140 THR A CA 1
ATOM 1050 C C . THR A 1 140 ? 8.362 -0.339 -15.654 1.00 91.62 140 THR A C 1
ATOM 1052 O O . THR A 1 140 ? 7.178 -0.021 -15.556 1.00 91.62 140 THR A O 1
ATOM 1055 N N . THR A 1 141 ? 9.046 -0.893 -14.654 1.00 93.12 141 THR A N 1
ATOM 1056 C CA . THR A 1 141 ? 8.464 -1.414 -13.416 1.00 93.12 141 THR A CA 1
ATOM 1057 C C . THR A 1 141 ? 8.818 -0.515 -12.224 1.00 93.12 141 THR A C 1
ATOM 1059 O O . THR A 1 141 ? 9.989 -0.182 -12.034 1.00 93.12 141 THR A O 1
ATOM 1062 N N . PRO A 1 142 ? 7.844 -0.107 -11.391 1.00 91.81 142 PRO A N 1
ATOM 1063 C CA . PRO A 1 142 ? 8.128 0.596 -10.141 1.00 91.81 142 PRO A CA 1
ATOM 1064 C C . PRO A 1 142 ? 8.938 -0.252 -9.154 1.00 91.81 142 PRO A C 1
ATOM 1066 O O . PRO A 1 142 ? 8.781 -1.474 -9.091 1.00 91.81 142 PRO A O 1
ATOM 1069 N N . ARG A 1 143 ? 9.785 0.386 -8.346 1.00 91.81 143 ARG A N 1
ATOM 1070 C CA . ARG A 1 143 ? 10.582 -0.309 -7.323 1.00 91.81 143 ARG A CA 1
ATOM 1071 C C . ARG A 1 143 ? 9.815 -0.548 -6.027 1.00 91.81 143 ARG A C 1
ATOM 1073 O O . ARG A 1 143 ? 8.782 0.071 -5.760 1.00 91.81 143 ARG A O 1
ATOM 1080 N N . LEU A 1 144 ? 10.348 -1.427 -5.183 1.00 89.62 144 LEU A N 1
ATOM 1081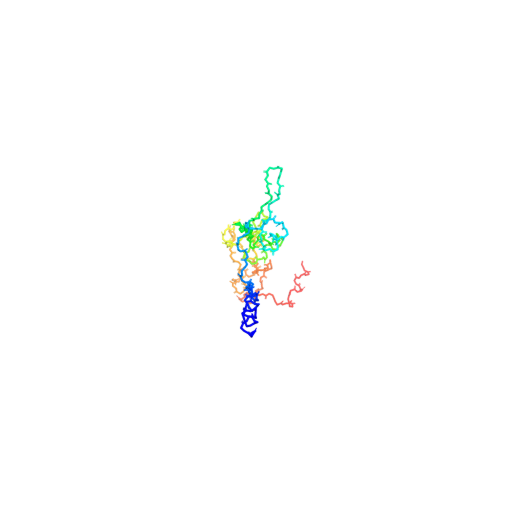 C CA . LEU A 1 144 ? 9.822 -1.623 -3.836 1.00 89.62 144 LEU A CA 1
ATOM 1082 C C . LEU A 1 144 ? 9.749 -0.277 -3.085 1.00 89.62 144 LEU A C 1
ATOM 1084 O O . LEU A 1 144 ? 10.673 0.533 -3.139 1.00 89.62 144 LEU A O 1
ATOM 1088 N N . LYS A 1 145 ? 8.634 -0.024 -2.384 1.00 84.44 145 LYS A N 1
ATOM 1089 C CA . LYS A 1 145 ? 8.391 1.210 -1.595 1.00 84.44 145 LYS A CA 1
ATOM 1090 C C . LYS A 1 145 ? 8.289 2.505 -2.410 1.00 84.44 145 LYS A C 1
ATOM 1092 O O . LYS A 1 145 ? 8.308 3.583 -1.815 1.00 84.44 145 LYS A O 1
ATOM 1097 N N . SER A 1 146 ? 8.162 2.455 -3.737 1.00 83.56 146 SER A N 1
ATOM 1098 C CA . SER A 1 146 ? 8.086 3.679 -4.536 1.00 83.56 146 SER A CA 1
ATOM 1099 C C . SER A 1 146 ? 7.308 3.509 -5.842 1.00 83.56 146 SER A C 1
ATOM 1101 O O . SER A 1 146 ? 7.485 2.506 -6.525 1.00 83.56 146 SER A O 1
ATOM 1103 N N . PRO A 1 147 ? 6.502 4.501 -6.263 1.00 80.81 147 PRO A N 1
ATOM 1104 C CA . PRO A 1 147 ? 5.930 4.504 -7.610 1.00 80.81 147 PRO A CA 1
ATOM 1105 C C . PRO A 1 147 ? 6.981 4.785 -8.692 1.00 80.81 147 PRO A C 1
ATOM 1107 O O . PRO A 1 147 ? 6.713 4.611 -9.880 1.00 80.81 147 PRO A O 1
ATOM 1110 N N . TYR A 1 148 ? 8.178 5.228 -8.299 1.00 87.44 148 TYR A N 1
ATOM 1111 C CA . TYR A 1 148 ? 9.257 5.512 -9.227 1.00 87.44 148 TYR A CA 1
ATOM 1112 C C . TYR A 1 148 ? 9.920 4.230 -9.717 1.00 87.44 148 TYR A C 1
ATOM 1114 O O . TYR A 1 148 ? 10.048 3.238 -8.997 1.00 87.44 148 TYR A O 1
ATOM 1122 N N . LYS A 1 149 ? 10.368 4.285 -10.966 1.00 90.56 149 LYS A N 1
ATOM 1123 C CA . LYS A 1 149 ? 11.135 3.226 -11.613 1.00 90.56 149 LYS A CA 1
ATOM 1124 C C . LYS A 1 149 ? 12.596 3.277 -11.178 1.00 90.56 149 LYS A C 1
ATOM 1126 O O . LYS A 1 149 ? 13.029 4.182 -10.452 1.00 90.56 149 LYS A O 1
ATOM 1131 N N . CYS A 1 150 ? 13.341 2.280 -11.613 1.00 93.44 150 CYS A N 1
ATOM 1132 C CA . CYS A 1 150 ? 14.773 2.199 -11.409 1.00 93.44 150 CYS A CA 1
ATOM 1133 C C . CYS A 1 150 ? 15.524 2.840 -12.573 1.00 93.44 150 CYS A C 1
ATOM 1135 O O . CYS A 1 150 ? 14.939 3.158 -13.608 1.00 93.44 150 CYS A O 1
ATOM 1137 N N . LYS A 1 151 ? 16.828 3.030 -12.387 1.00 94.31 151 LYS A N 1
ATOM 1138 C CA . LYS A 1 151 ? 17.731 3.526 -13.418 1.00 94.31 151 LYS A CA 1
ATOM 1139 C C . LYS A 1 151 ? 18.539 2.367 -13.981 1.00 94.31 151 LYS A C 1
ATOM 1141 O O . LYS A 1 151 ? 19.165 1.626 -13.216 1.00 94.31 151 LYS A O 1
ATOM 1146 N N . LEU A 1 152 ? 18.569 2.253 -15.305 1.00 95.06 152 LEU A N 1
ATOM 1147 C CA . LEU A 1 152 ? 19.479 1.338 -15.975 1.00 95.06 152 LEU A CA 1
ATOM 1148 C C . LEU A 1 152 ? 20.893 1.940 -15.994 1.00 95.06 152 LEU A C 1
ATOM 1150 O O . LEU A 1 152 ? 21.096 3.083 -16.407 1.00 95.06 152 LEU A O 1
ATOM 1154 N N . ASP A 1 153 ? 21.872 1.170 -15.530 1.00 93.75 153 ASP A N 1
ATOM 1155 C CA . ASP A 1 153 ? 23.291 1.525 -15.522 1.00 93.75 153 ASP A CA 1
ATOM 1156 C C . ASP A 1 153 ? 24.083 0.385 -16.174 1.00 93.75 153 ASP A C 1
ATOM 1158 O O . ASP A 1 153 ? 24.332 -0.667 -15.573 1.00 93.75 153 ASP A O 1
ATOM 1162 N N . GLY A 1 154 ? 24.384 0.554 -17.464 1.00 91.56 154 GLY A N 1
ATOM 1163 C CA . GLY A 1 154 ? 24.926 -0.507 -18.312 1.00 91.56 154 GLY A CA 1
ATOM 1164 C C . GLY A 1 154 ? 23.935 -1.661 -18.498 1.00 91.56 154 GLY A C 1
ATOM 1165 O O . GLY A 1 154 ? 22.909 -1.514 -19.164 1.00 91.56 154 GLY A O 1
ATOM 1166 N N . GLU A 1 155 ? 24.260 -2.822 -17.929 1.00 90.94 155 GLU A N 1
ATOM 1167 C CA . GLU A 1 155 ? 23.406 -4.022 -17.936 1.00 90.94 155 GLU A CA 1
ATOM 1168 C C . GLU A 1 155 ? 22.689 -4.257 -16.602 1.00 90.94 155 GLU A C 1
ATOM 1170 O O . GLU A 1 155 ? 21.870 -5.166 -16.488 1.00 90.94 155 GLU A O 1
ATOM 1175 N N . THR A 1 156 ? 22.981 -3.438 -15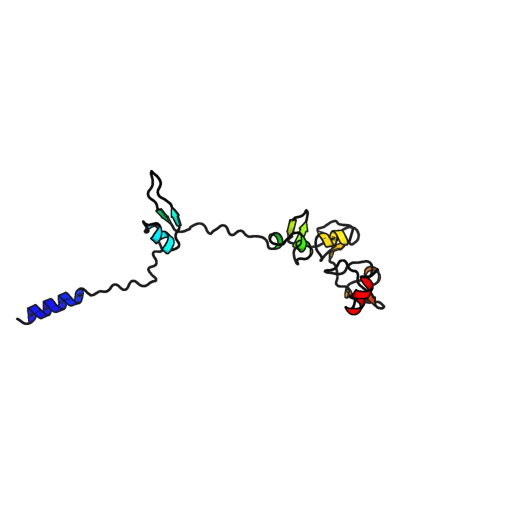.592 1.00 93.69 156 THR A N 1
ATOM 1176 C CA . THR A 1 156 ? 22.444 -3.601 -14.241 1.00 93.69 156 THR A CA 1
ATOM 1177 C C . THR A 1 156 ? 21.427 -2.530 -13.912 1.00 93.69 156 THR A C 1
ATOM 1179 O O . THR A 1 156 ? 21.531 -1.387 -14.352 1.00 93.69 156 THR A O 1
ATOM 1182 N N . CYS A 1 157 ? 20.447 -2.899 -13.100 1.00 95.19 157 CYS A N 1
ATOM 1183 C CA . CYS A 1 157 ? 19.420 -1.989 -12.644 1.00 95.19 157 CYS A CA 1
ATOM 1184 C C . CYS A 1 157 ? 19.724 -1.520 -11.214 1.00 95.19 157 CYS A C 1
ATOM 1186 O O . CYS A 1 157 ? 20.127 -2.313 -10.361 1.00 95.19 157 CYS A O 1
ATOM 1188 N N . ARG A 1 158 ? 19.572 -0.221 -10.943 1.00 93.94 158 ARG A N 1
ATOM 1189 C CA . ARG A 1 158 ? 19.885 0.372 -9.634 1.00 93.94 158 ARG A CA 1
ATOM 1190 C C . ARG A 1 158 ? 18.923 1.486 -9.250 1.00 93.94 158 ARG A C 1
ATOM 1192 O O . ARG A 1 158 ? 18.214 2.039 -10.089 1.00 93.94 158 ARG A O 1
ATOM 1199 N N . ASP A 1 159 ? 18.951 1.860 -7.979 1.00 91.62 159 ASP A N 1
ATOM 1200 C CA . ASP A 1 159 ? 18.306 3.084 -7.521 1.00 91.62 159 ASP A CA 1
ATOM 1201 C C . ASP A 1 159 ? 18.974 4.331 -8.110 1.00 91.62 159 ASP A C 1
ATOM 1203 O O . ASP A 1 159 ? 20.178 4.359 -8.404 1.00 91.62 159 ASP A O 1
ATOM 1207 N N . TYR A 1 160 ? 18.187 5.398 -8.240 1.00 89.06 160 TYR A N 1
ATOM 1208 C CA . TYR A 1 160 ? 18.719 6.726 -8.524 1.00 89.06 160 TYR A CA 1
ATOM 1209 C C . TYR A 1 160 ? 19.581 7.197 -7.352 1.00 89.06 160 TYR A C 1
ATOM 1211 O O . TYR A 1 160 ? 19.199 7.072 -6.186 1.00 89.06 160 TYR A O 1
ATOM 1219 N N . LYS A 1 161 ? 20.747 7.770 -7.659 1.00 86.25 161 LYS A N 1
ATOM 1220 C CA . LYS A 1 161 ? 21.561 8.449 -6.647 1.00 86.25 161 LYS A CA 1
ATOM 1221 C C . LYS A 1 161 ? 20.833 9.721 -6.235 1.00 86.25 161 LYS A C 1
ATOM 1223 O O . LYS A 1 161 ? 20.207 10.365 -7.067 1.00 86.25 161 LYS A O 1
ATOM 1228 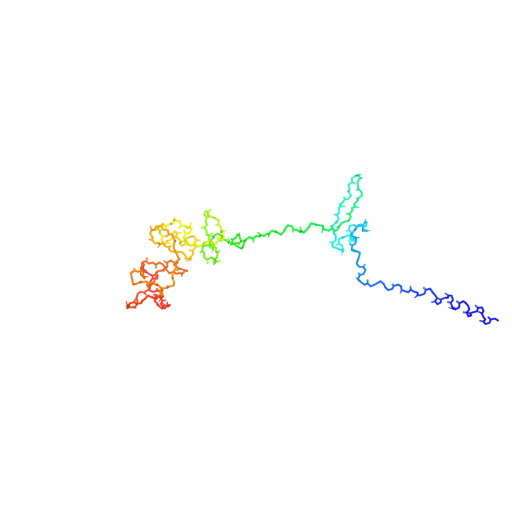N N . TYR A 1 162 ? 20.966 10.115 -4.973 1.00 76.75 162 TYR A N 1
ATOM 1229 C CA . TYR A 1 162 ? 20.285 11.283 -4.403 1.00 76.75 162 TYR A CA 1
ATOM 1230 C C . TYR A 1 162 ? 20.413 12.557 -5.266 1.00 76.75 162 TYR A C 1
ATOM 1232 O O . TYR A 1 162 ? 19.426 13.229 -5.536 1.00 76.75 162 TYR A O 1
ATOM 1240 N N . VAL A 1 163 ? 21.610 12.824 -5.799 1.00 76.25 163 VAL A N 1
ATOM 1241 C CA . VAL A 1 163 ? 21.898 13.957 -6.703 1.00 76.25 163 VAL A CA 1
ATOM 1242 C C . VAL A 1 163 ? 21.202 13.890 -8.071 1.00 76.25 163 VAL A C 1
ATOM 1244 O O . VAL A 1 163 ? 21.087 14.906 -8.744 1.00 76.25 163 VAL A O 1
ATOM 1247 N N . GLU A 1 164 ? 20.742 12.715 -8.499 1.00 69.56 164 GLU A N 1
ATOM 1248 C CA . GLU A 1 164 ? 20.035 12.507 -9.772 1.00 69.56 164 GLU A CA 1
ATOM 1249 C C . GLU A 1 164 ? 18.514 12.703 -9.630 1.00 69.56 164 GLU A C 1
ATOM 1251 O O . GLU A 1 164 ? 17.820 12.788 -10.636 1.00 69.56 164 GLU A O 1
ATOM 1256 N N . VAL A 1 165 ? 17.982 12.756 -8.401 1.00 59.81 165 VAL A N 1
ATOM 1257 C CA . VAL A 1 165 ? 16.532 12.834 -8.145 1.00 59.81 165 VAL A CA 1
ATOM 1258 C C . VAL A 1 165 ? 15.991 14.249 -8.386 1.00 59.81 165 VAL A C 1
ATOM 1260 O O . VAL A 1 165 ? 14.867 14.402 -8.866 1.00 59.81 165 VAL A O 1
ATOM 1263 N N . GLU A 1 166 ? 16.791 15.289 -8.126 1.00 55.41 166 GLU A N 1
ATOM 1264 C CA . GLU A 1 166 ? 16.349 16.689 -8.243 1.00 55.41 166 GLU A CA 1
ATOM 1265 C C . GLU A 1 166 ? 16.143 17.158 -9.693 1.00 55.41 166 GLU A C 1
ATOM 1267 O O . GLU A 1 166 ? 15.276 17.992 -9.951 1.00 55.41 166 GLU A O 1
ATOM 1272 N N . SER A 1 167 ? 16.864 16.585 -10.662 1.00 53.56 167 SER A N 1
ATOM 1273 C CA . SER A 1 167 ? 16.693 16.925 -12.083 1.00 53.56 167 SER A CA 1
ATOM 1274 C C . SER A 1 167 ? 15.486 16.243 -12.736 1.00 53.56 167 SER A C 1
ATOM 1276 O O . SER A 1 167 ? 15.009 16.704 -13.767 1.00 53.56 167 SER A O 1
ATOM 1278 N N . SER A 1 168 ? 14.969 15.164 -12.140 1.00 51.84 168 SER A N 1
ATOM 1279 C CA . SER A 1 168 ? 13.807 14.415 -12.647 1.00 51.84 168 SER A CA 1
ATOM 1280 C C . SER A 1 168 ? 12.454 14.880 -12.093 1.00 51.84 168 SER A C 1
ATOM 1282 O O . SER A 1 168 ? 11.421 14.414 -12.556 1.00 51.84 168 SER A O 1
ATOM 1284 N N . LEU A 1 169 ? 12.444 15.788 -11.110 1.00 48.81 169 LEU A N 1
ATOM 1285 C CA . LEU A 1 169 ? 11.223 16.364 -10.517 1.00 48.81 169 LEU A CA 1
ATOM 1286 C C . LEU A 1 169 ? 10.734 17.636 -11.236 1.00 48.81 169 LEU A C 1
ATOM 1288 O O . LEU A 1 169 ? 9.704 18.190 -10.861 1.00 48.81 169 LEU A O 1
ATOM 1292 N N . THR A 1 170 ? 11.473 18.119 -12.239 1.00 34.72 170 THR A N 1
ATOM 1293 C CA . THR A 1 170 ? 11.207 19.377 -12.965 1.00 34.72 170 THR A CA 1
ATOM 1294 C C . THR A 1 170 ? 10.738 19.190 -14.414 1.00 34.72 170 THR A C 1
ATOM 1296 O O . THR A 1 170 ? 10.672 20.170 -15.153 1.00 34.72 170 THR A O 1
ATOM 1299 N N . THR A 1 171 ? 10.376 17.972 -14.831 1.00 35.97 171 THR A N 1
ATOM 1300 C CA . THR A 1 171 ? 9.741 17.704 -16.141 1.00 35.97 171 THR A CA 1
ATOM 1301 C C . THR A 1 171 ? 8.458 16.912 -15.950 1.00 35.97 171 THR A C 1
ATOM 1303 O O . THR A 1 171 ? 7.492 17.183 -16.694 1.00 35.97 171 THR A O 1
#

Sequence (171 aa):
MQIKYLLLISLLLTITQQVTVTKNDTCDDCTQFKSSSDCKSFGCTWTEKTTTTQGSCAKTTTPPPIAITRYCETIETTNCAKTFGCALVEGKCTHFTGCSAYVKTTHSDCQAISYMCITNGTTCTNALECVGYTKEQCETTPRLKSPYKCKLDGETCRDYKYVEVESSLTT

Radius of gyration: 36.36 Å; chains: 1; bounding box: 60×33×120 Å